Protein AF-A0A9P1DSH6-F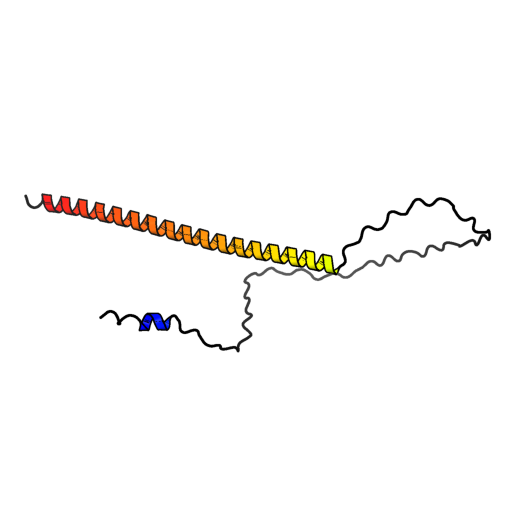1 (afdb_monomer_lite)

Structure (mmCIF, N/CA/C/O backbone):
data_AF-A0A9P1DSH6-F1
#
_entry.id   AF-A0A9P1DSH6-F1
#
loop_
_atom_site.group_PDB
_atom_site.id
_atom_site.type_symbol
_atom_site.label_atom_id
_atom_site.label_alt_id
_atom_site.label_comp_id
_atom_site.label_asym_id
_atom_site.label_entity_id
_atom_site.label_seq_id
_atom_site.pdbx_PDB_ins_code
_atom_site.Cartn_x
_atom_site.Cartn_y
_atom_site.Cartn_z
_atom_site.occupancy
_atom_site.B_iso_or_equiv
_atom_site.auth_seq_id
_atom_site.auth_comp_id
_atom_site.auth_asym_id
_atom_site.auth_atom_id
_atom_site.pdbx_PDB_model_num
ATOM 1 N N . MET A 1 1 ? -19.670 -39.077 15.045 1.00 51.50 1 MET A N 1
ATOM 2 C CA . MET A 1 1 ? -19.903 -38.990 13.584 1.00 51.50 1 MET A CA 1
ATOM 3 C C . MET A 1 1 ? -19.613 -37.562 13.112 1.00 51.50 1 MET A C 1
ATOM 5 O O . MET A 1 1 ? -20.453 -36.696 13.316 1.00 51.50 1 MET A O 1
ATOM 9 N N . TYR A 1 2 ? -18.437 -37.289 12.533 1.00 62.72 2 TYR A N 1
ATOM 10 C CA . TYR A 1 2 ? -17.994 -35.933 12.137 1.00 62.72 2 TYR A CA 1
ATOM 11 C C . TYR A 1 2 ? -18.025 -35.683 10.617 1.00 62.72 2 TYR A C 1
ATOM 13 O O . TYR A 1 2 ? -17.237 -34.903 10.107 1.00 62.72 2 TYR A O 1
ATOM 21 N N . PHE A 1 3 ? -18.939 -36.311 9.874 1.00 56.94 3 PHE A N 1
ATOM 22 C CA . PHE A 1 3 ? -18.923 -36.270 8.403 1.00 56.94 3 PHE A CA 1
ATOM 23 C C . PHE A 1 3 ? -19.961 -35.344 7.746 1.00 56.94 3 PHE A C 1
ATOM 25 O O . PHE A 1 3 ? -20.227 -35.477 6.562 1.00 56.94 3 PHE A O 1
ATOM 32 N N . LYS A 1 4 ? -20.548 -34.377 8.464 1.00 65.50 4 LYS A N 1
ATOM 33 C CA . LYS A 1 4 ? -21.618 -33.523 7.895 1.00 65.50 4 LYS A CA 1
ATOM 34 C C . LYS A 1 4 ? -21.151 -32.236 7.192 1.00 65.50 4 LYS A C 1
ATOM 36 O O . LYS A 1 4 ? -21.986 -31.522 6.661 1.00 65.50 4 LYS A O 1
ATOM 41 N N . ASN A 1 5 ? -19.850 -31.929 7.172 1.00 63.94 5 ASN A N 1
ATOM 42 C CA . ASN A 1 5 ? -19.336 -30.655 6.633 1.00 63.94 5 ASN A CA 1
ATOM 43 C C . ASN A 1 5 ? -18.340 -30.791 5.465 1.00 63.94 5 ASN A C 1
ATOM 45 O O . ASN A 1 5 ? -17.807 -29.777 5.016 1.00 63.94 5 ASN A O 1
ATOM 49 N N . TYR A 1 6 ? -18.081 -32.002 4.964 1.00 68.31 6 TYR A N 1
ATOM 50 C CA . TYR A 1 6 ? -17.084 -32.204 3.904 1.00 68.31 6 TYR A CA 1
ATOM 51 C C . TYR A 1 6 ? -17.585 -31.804 2.509 1.00 68.31 6 TYR A C 1
ATOM 53 O O . TYR A 1 6 ? -16.802 -31.269 1.731 1.00 68.31 6 TYR A O 1
ATOM 61 N N . GLU A 1 7 ? -18.884 -31.931 2.215 1.00 65.56 7 GLU A N 1
ATOM 62 C CA . GLU A 1 7 ? -19.457 -31.511 0.920 1.00 65.56 7 GLU A CA 1
ATOM 63 C C . GLU A 1 7 ? -19.278 -30.009 0.660 1.00 65.56 7 GLU A C 1
ATOM 65 O O . GLU A 1 7 ? -18.885 -29.591 -0.427 1.00 65.56 7 GLU A O 1
ATOM 70 N N . LYS A 1 8 ? -19.457 -29.175 1.692 1.00 67.38 8 LYS A N 1
ATOM 71 C CA . LYS A 1 8 ? -19.253 -27.722 1.581 1.00 67.38 8 LYS A CA 1
ATOM 72 C C . LYS A 1 8 ? -17.777 -27.332 1.429 1.00 67.38 8 LYS A C 1
ATOM 74 O O . LYS A 1 8 ? -17.483 -26.224 0.984 1.00 67.38 8 LYS A O 1
ATOM 79 N N . LEU A 1 9 ? -16.855 -28.211 1.829 1.00 64.81 9 LEU A N 1
ATOM 80 C CA . LEU A 1 9 ? -15.420 -28.012 1.634 1.00 64.81 9 LEU A CA 1
ATOM 81 C C . LEU A 1 9 ? -15.003 -28.403 0.209 1.00 64.81 9 LEU A C 1
ATOM 83 O O . LEU A 1 9 ? -14.195 -27.701 -0.390 1.00 64.81 9 LEU A O 1
ATOM 87 N N . LEU A 1 10 ? -15.598 -29.465 -0.342 1.00 66.38 10 LEU A N 1
ATOM 88 C CA . LEU A 1 10 ? -15.333 -29.949 -1.700 1.00 66.38 10 LEU A CA 1
ATOM 89 C C . LEU A 1 10 ? -15.819 -28.970 -2.781 1.00 66.38 10 LEU A C 1
ATOM 91 O O . LEU A 1 10 ? -15.101 -28.754 -3.751 1.00 66.38 10 LEU A O 1
ATOM 95 N N . LEU A 1 11 ? -16.942 -28.268 -2.567 1.00 62.00 11 LEU A N 1
ATOM 96 C CA . LEU A 1 11 ? -17.432 -27.242 -3.508 1.00 62.00 11 LEU A CA 1
ATOM 97 C C . LEU A 1 11 ? -16.488 -26.035 -3.694 1.00 62.00 11 LEU A C 1
ATOM 99 O O . LEU A 1 11 ? -16.638 -25.292 -4.655 1.00 62.00 11 LEU A O 1
ATOM 103 N N . LYS A 1 12 ? -15.523 -25.802 -2.792 1.00 65.12 12 LYS A N 1
ATOM 104 C CA . LYS A 1 12 ? -14.544 -24.703 -2.934 1.00 65.12 12 LYS A CA 1
ATOM 105 C C . LYS A 1 12 ? -13.334 -25.056 -3.795 1.00 65.12 12 LYS A C 1
ATOM 107 O O . LYS A 1 12 ? -12.592 -24.151 -4.158 1.00 65.12 12 LYS A O 1
ATOM 112 N N . PHE A 1 13 ? -13.123 -26.340 -4.074 1.00 60.75 13 PHE A N 1
ATOM 113 C CA . PHE A 1 13 ? -12.011 -26.833 -4.889 1.00 60.75 13 PHE A CA 1
ATOM 114 C C . PHE A 1 13 ? -12.460 -27.283 -6.279 1.00 60.75 13 PHE A C 1
ATOM 116 O O . PHE A 1 13 ? -11.671 -27.872 -7.011 1.00 60.75 13 PHE A O 1
ATOM 123 N N . GLN A 1 14 ? -13.708 -26.989 -6.656 1.00 57.00 14 GLN A N 1
ATOM 124 C CA . GLN A 1 14 ? -14.153 -27.133 -8.031 1.00 57.00 14 GLN A CA 1
ATOM 125 C C . GLN A 1 14 ? -13.518 -25.998 -8.840 1.00 57.00 14 GLN A C 1
ATOM 127 O O . GLN A 1 14 ? -14.002 -24.869 -8.875 1.00 57.00 14 GLN A O 1
ATOM 132 N N . VAL A 1 15 ? -12.338 -26.307 -9.374 1.00 59.06 15 VAL A N 1
ATOM 133 C CA . VAL A 1 15 ? -11.669 -25.556 -10.432 1.00 59.06 15 VAL A CA 1
ATOM 134 C C . VAL A 1 15 ? -12.684 -25.412 -11.568 1.00 59.06 15 VAL A C 1
ATOM 136 O O . VAL A 1 15 ? -13.189 -26.442 -12.017 1.00 59.06 15 VAL A O 1
ATOM 139 N N . PRO A 1 16 ? -13.044 -24.196 -12.009 1.00 54.41 16 PRO A N 1
ATOM 140 C CA . PRO A 1 16 ? -13.727 -24.062 -13.282 1.00 54.41 16 PRO A CA 1
ATOM 141 C C . PRO A 1 16 ? -12.743 -24.529 -14.358 1.00 54.41 16 PRO A C 1
ATOM 143 O O . PRO A 1 16 ? -11.699 -23.909 -14.567 1.00 54.41 16 PRO A O 1
ATOM 146 N N . GLU A 1 17 ? -13.039 -25.684 -14.952 1.00 49.12 17 GLU A N 1
ATOM 147 C CA . GLU A 1 17 ? -12.498 -26.054 -16.253 1.00 49.12 17 GLU A CA 1
ATOM 148 C C . GLU A 1 17 ? -12.796 -24.904 -17.223 1.00 49.12 17 GLU A C 1
ATOM 150 O O . GLU A 1 17 ? -13.901 -24.369 -17.250 1.00 49.12 17 GLU A O 1
ATOM 155 N N . SER A 1 18 ? -11.737 -24.497 -17.915 1.00 49.97 18 SER A N 1
ATOM 156 C CA . SER A 1 18 ? -11.677 -23.667 -19.117 1.00 49.97 18 SER A CA 1
ATOM 157 C C . SER A 1 18 ? -12.995 -23.464 -19.874 1.00 49.97 18 SER A C 1
ATOM 159 O O . SER A 1 18 ? -13.511 -24.419 -20.447 1.00 49.97 18 SER A O 1
ATOM 161 N N . ASP A 1 19 ? -13.403 -22.201 -19.997 1.00 46.84 19 ASP A N 1
ATOM 162 C CA . ASP A 1 19 ? -13.858 -21.650 -21.277 1.00 46.84 19 ASP A CA 1
ATOM 163 C C . ASP A 1 19 ? -12.820 -20.591 -21.688 1.00 46.84 19 ASP A C 1
ATOM 165 O O . ASP A 1 19 ? -12.787 -19.468 -21.177 1.00 46.84 19 ASP A O 1
ATOM 169 N N . ASP A 1 20 ? -11.887 -21.019 -22.542 1.00 52.97 20 ASP A N 1
ATOM 170 C CA . ASP A 1 20 ? -11.399 -20.182 -23.637 1.00 52.97 20 ASP A CA 1
ATOM 171 C C . ASP A 1 20 ? -12.621 -19.769 -24.487 1.00 52.97 20 ASP A C 1
ATOM 173 O O . ASP A 1 20 ? -13.576 -20.535 -24.560 1.00 52.97 20 ASP A O 1
ATOM 177 N N . GLU A 1 21 ? -12.565 -18.604 -25.144 1.00 58.34 21 GLU A N 1
ATOM 178 C CA . GLU A 1 21 ? -13.664 -17.882 -25.833 1.00 58.34 21 GLU A CA 1
ATOM 179 C C . GLU A 1 21 ? -14.382 -16.835 -24.947 1.00 58.34 21 GLU A C 1
ATOM 181 O O . GLU A 1 21 ? -15.461 -17.048 -24.410 1.00 58.34 21 GLU A O 1
ATOM 186 N N . ASP A 1 22 ? -13.753 -15.669 -24.761 1.00 50.94 22 ASP A N 1
ATOM 187 C CA . ASP A 1 22 ? -14.290 -14.428 -25.347 1.00 50.94 22 ASP A CA 1
ATOM 188 C C . ASP A 1 22 ? -13.348 -13.243 -25.072 1.00 50.94 22 ASP A C 1
ATOM 190 O O . ASP A 1 22 ? -13.245 -12.666 -23.985 1.00 50.94 22 ASP A O 1
ATOM 194 N N . LEU A 1 23 ? -12.615 -12.913 -26.133 1.00 49.72 23 LEU A N 1
ATOM 195 C CA . LEU A 1 23 ? -12.068 -11.593 -26.406 1.00 49.72 23 LEU A CA 1
ATOM 196 C C . LEU A 1 23 ? -13.214 -10.575 -26.555 1.00 49.72 23 LEU A C 1
ATOM 198 O O . LEU A 1 23 ? -14.308 -10.917 -26.972 1.00 49.72 23 LEU A O 1
ATOM 202 N N . GLU A 1 24 ? -12.877 -9.306 -26.326 1.00 50.56 24 GLU A N 1
ATOM 203 C CA . GLU A 1 24 ? -13.691 -8.100 -26.558 1.00 50.56 24 GLU A CA 1
ATOM 204 C C . GLU A 1 24 ? -14.631 -7.658 -25.428 1.00 50.56 24 GLU A C 1
ATOM 206 O O . GLU A 1 24 ? -15.818 -7.944 -25.363 1.00 50.56 24 GLU A O 1
ATOM 211 N N . GLY A 1 25 ? -14.073 -6.800 -24.575 1.00 43.97 25 GLY A N 1
ATOM 212 C CA . GLY A 1 25 ? -14.821 -5.926 -23.678 1.00 43.97 25 GLY A CA 1
ATOM 213 C C . GLY A 1 25 ? -14.030 -4.655 -23.387 1.00 43.97 25 GLY A C 1
ATOM 214 O O . GLY A 1 25 ? -13.797 -4.312 -22.231 1.00 43.97 25 GLY A O 1
ATOM 215 N N . SER A 1 26 ? -13.527 -4.001 -24.438 1.00 52.22 26 SER A N 1
ATOM 216 C CA . SER A 1 26 ? -12.947 -2.660 -24.340 1.00 52.22 26 SER A CA 1
ATOM 217 C C . SER A 1 26 ? -14.064 -1.628 -24.254 1.00 52.22 26 SER A C 1
ATOM 219 O O . SER A 1 26 ? -14.495 -1.134 -25.286 1.00 52.22 26 SER A O 1
ATOM 221 N N . GLU A 1 27 ? -14.480 -1.238 -23.049 1.00 42.12 27 GLU A N 1
ATOM 222 C CA . GLU A 1 27 ? -15.247 -0.000 -22.854 1.00 42.12 27 GLU A CA 1
ATOM 223 C C . GLU A 1 27 ? -14.646 0.807 -21.703 1.00 42.12 27 GLU A C 1
ATOM 225 O O . GLU A 1 27 ? -14.928 0.643 -20.517 1.00 42.12 27 GLU A O 1
ATOM 230 N N . SER A 1 28 ? -13.724 1.676 -22.106 1.00 50.47 28 SER A N 1
ATOM 231 C CA . SER A 1 28 ? -13.149 2.741 -21.304 1.00 50.47 28 SER A CA 1
ATOM 232 C C . SER A 1 28 ? -14.034 3.978 -21.442 1.00 50.47 28 SER A C 1
ATOM 234 O O . SER A 1 28 ? -13.746 4.850 -22.259 1.00 50.47 28 SER A O 1
ATOM 236 N N . GLU A 1 29 ? -15.081 4.101 -20.627 1.00 44.72 29 GLU A N 1
ATOM 237 C CA . GLU A 1 29 ? -15.797 5.374 -20.483 1.00 44.72 29 GLU A CA 1
ATOM 238 C C . GLU A 1 29 ? -15.092 6.255 -19.444 1.00 44.72 29 GLU A C 1
ATOM 240 O O . GLU A 1 29 ? -15.384 6.273 -18.247 1.00 44.72 29 GLU A O 1
ATOM 245 N N . SER A 1 30 ? -14.087 6.981 -19.935 1.00 41.66 30 SER A N 1
ATOM 246 C CA . SER A 1 30 ? -13.478 8.104 -19.237 1.00 41.66 30 SER A CA 1
ATOM 247 C C . SER A 1 30 ? -14.402 9.316 -19.346 1.00 41.66 30 SER A C 1
ATOM 249 O O . SER A 1 30 ? -14.549 9.926 -20.402 1.00 41.66 30 SER A O 1
ATOM 251 N N . SER A 1 31 ? -15.008 9.685 -18.220 1.00 57.75 31 SER A N 1
ATOM 252 C CA . SER A 1 31 ? -15.579 11.010 -18.002 1.00 57.75 31 SER A CA 1
ATOM 253 C C . SER A 1 31 ? -14.451 12.048 -17.952 1.00 57.75 31 SER A C 1
ATOM 255 O O . SER A 1 31 ? -13.618 11.997 -17.043 1.00 57.75 31 SER A O 1
ATOM 257 N N . GLY A 1 32 ? -14.427 13.011 -18.875 1.00 45.09 32 GLY A N 1
ATOM 258 C CA . GLY A 1 32 ? -13.427 14.079 -18.805 1.00 45.09 32 GLY A CA 1
ATOM 259 C C . GLY A 1 32 ? -13.331 14.968 -20.033 1.00 45.09 32 GLY A C 1
ATOM 260 O O . GLY A 1 32 ? -12.289 15.021 -20.668 1.00 45.09 32 GLY A O 1
ATOM 261 N N . SER A 1 33 ? -14.415 15.681 -20.331 1.00 54.97 33 SER A N 1
ATOM 262 C CA . SER A 1 33 ? -14.448 16.877 -21.178 1.00 54.97 33 SER A CA 1
ATOM 263 C C . SER A 1 33 ? -13.226 17.785 -20.967 1.00 54.97 33 SER A C 1
ATOM 265 O O . SER A 1 33 ? -13.122 18.448 -19.934 1.00 54.97 33 SER A O 1
ATOM 267 N N . VAL A 1 34 ? -12.352 17.878 -21.971 1.00 45.25 34 VAL A N 1
ATOM 268 C CA . VAL A 1 34 ? -11.438 19.011 -22.157 1.00 45.25 34 VAL A CA 1
ATOM 269 C C . VAL A 1 34 ? -11.519 19.412 -23.622 1.00 45.25 34 VAL A C 1
ATOM 271 O O . VAL A 1 34 ? -11.188 18.640 -24.517 1.00 45.25 34 VAL A O 1
ATOM 274 N N . SER A 1 35 ? -12.046 20.608 -23.831 1.00 53.22 35 SER A N 1
ATOM 275 C CA . SER A 1 35 ? -12.259 21.251 -25.116 1.00 53.22 35 SER A CA 1
ATOM 276 C C . SER A 1 35 ? -10.953 21.440 -25.902 1.00 53.22 35 SER A C 1
ATOM 278 O O . SER A 1 35 ? -9.948 21.849 -25.326 1.00 53.22 35 SER A O 1
ATOM 280 N N . ASP A 1 36 ? -11.029 21.151 -27.204 1.00 57.88 36 ASP A N 1
ATOM 281 C CA . ASP A 1 36 ? -10.228 21.636 -28.342 1.00 57.88 36 ASP A CA 1
ATOM 282 C C . ASP A 1 36 ? -8.770 22.085 -28.117 1.00 57.88 36 ASP A C 1
ATOM 284 O O . ASP A 1 36 ? -8.520 23.185 -27.616 1.00 57.88 36 ASP A O 1
ATOM 288 N N . PRO A 1 37 ? -7.782 21.359 -28.670 1.00 60.25 37 PRO A N 1
ATOM 289 C CA . PRO A 1 37 ? -6.577 21.987 -29.188 1.00 60.25 37 PRO A CA 1
ATOM 290 C C . PRO A 1 37 ? -6.820 22.497 -30.628 1.00 60.25 37 PRO A C 1
ATOM 292 O O . PRO A 1 37 ? -7.254 21.718 -31.480 1.00 60.25 37 PRO A O 1
ATOM 295 N N . PRO A 1 38 ? -6.522 23.770 -30.954 1.00 65.62 38 PRO A N 1
ATOM 296 C CA . PRO A 1 38 ? -6.544 24.229 -32.339 1.00 65.62 38 PRO A CA 1
ATOM 297 C C . PRO A 1 38 ? -5.485 23.504 -33.189 1.00 65.62 38 PRO A C 1
ATOM 299 O O . PRO A 1 38 ? -4.418 23.117 -32.711 1.00 65.62 38 PRO A O 1
ATOM 302 N N . ALA A 1 39 ? -5.840 23.315 -34.461 1.00 66.56 39 ALA A N 1
ATOM 303 C CA . ALA A 1 39 ? -5.117 22.585 -35.497 1.00 66.56 39 ALA A CA 1
ATOM 304 C C . ALA A 1 39 ? -3.669 23.076 -35.742 1.00 66.56 39 ALA A C 1
ATOM 306 O O . ALA A 1 39 ? -3.352 24.235 -35.472 1.00 66.56 39 ALA A O 1
ATOM 307 N N . PRO A 1 40 ? -2.791 22.215 -36.297 1.00 61.28 40 PRO A N 1
ATOM 308 C CA . PRO A 1 40 ? -1.408 22.566 -36.599 1.00 61.28 40 PRO A CA 1
ATOM 309 C C . PRO A 1 40 ? -1.324 23.472 -37.835 1.00 61.28 40 PRO A C 1
ATOM 311 O O . PRO A 1 40 ? -1.714 23.073 -38.932 1.00 61.28 40 PRO A O 1
ATOM 314 N N . GLU A 1 41 ? -0.762 24.669 -37.678 1.00 64.31 41 GLU A N 1
ATOM 315 C CA . GLU A 1 41 ? -0.315 25.480 -38.814 1.00 64.31 41 GLU A CA 1
ATOM 316 C C . GLU A 1 41 ? 0.956 24.865 -39.435 1.00 64.31 41 GLU A C 1
ATOM 318 O O . GLU A 1 41 ? 1.917 24.581 -38.710 1.00 64.31 41 GLU A O 1
ATOM 323 N N . PRO A 1 42 ? 1.002 24.641 -40.762 1.00 61.59 42 PRO A N 1
ATOM 324 C CA . PRO A 1 42 ? 2.190 24.141 -41.432 1.00 61.59 42 PRO A CA 1
ATOM 325 C C . PRO A 1 42 ? 2.952 25.274 -42.126 1.00 61.59 42 PRO A C 1
ATOM 327 O O . PRO A 1 42 ? 2.594 25.634 -43.238 1.00 61.59 42 PRO A O 1
ATOM 330 N N . GLU A 1 43 ? 4.068 25.744 -41.564 1.00 58.53 43 GLU A N 1
ATOM 331 C CA . GLU A 1 43 ? 5.119 26.395 -42.366 1.00 58.53 43 GLU A CA 1
ATOM 332 C C . GLU A 1 43 ? 6.528 26.069 -41.840 1.00 58.53 43 GLU A C 1
ATOM 334 O O . GLU A 1 43 ? 7.022 26.696 -40.901 1.00 58.53 43 GLU A O 1
ATOM 339 N N . PRO A 1 44 ? 7.247 25.109 -42.453 1.00 59.72 44 PRO A N 1
ATOM 340 C CA . PRO A 1 44 ? 8.694 25.085 -42.362 1.00 59.72 44 PRO A CA 1
ATOM 341 C C . PRO A 1 44 ? 9.249 26.159 -43.305 1.00 59.72 44 PRO A C 1
ATOM 343 O O . PRO A 1 44 ? 9.298 25.966 -44.523 1.00 59.72 44 PRO A O 1
ATOM 346 N N . PHE A 1 45 ? 9.718 27.276 -42.745 1.00 60.84 45 PHE A N 1
ATOM 347 C CA . PHE A 1 45 ? 10.628 28.169 -43.458 1.00 60.84 45 PHE A CA 1
ATOM 348 C C . PHE A 1 45 ? 11.829 27.351 -43.944 1.00 60.84 45 PHE A C 1
ATOM 350 O O . PHE A 1 45 ? 12.684 26.915 -43.170 1.00 60.84 45 PHE A O 1
ATOM 357 N N . ARG A 1 46 ? 11.874 27.125 -45.257 1.00 60.16 46 ARG A N 1
ATOM 358 C CA . ARG A 1 46 ? 13.040 26.612 -45.968 1.00 60.16 46 ARG A CA 1
ATOM 359 C C . ARG A 1 46 ? 14.086 27.718 -45.991 1.00 60.16 46 ARG A C 1
ATOM 361 O O . ARG A 1 46 ? 14.016 28.617 -46.822 1.00 60.16 46 ARG A O 1
ATOM 368 N N . THR A 1 47 ? 15.068 27.660 -45.107 1.00 59.28 47 THR A N 1
ATOM 369 C CA . THR A 1 47 ? 16.320 28.381 -45.330 1.00 59.28 47 THR A CA 1
ATOM 370 C C . THR A 1 47 ? 17.205 27.506 -46.208 1.00 59.28 47 THR A C 1
ATOM 372 O O . THR A 1 47 ? 17.855 26.568 -45.753 1.00 59.28 47 THR A O 1
ATOM 375 N N . GLU A 1 48 ? 17.184 27.777 -47.513 1.00 66.69 48 GLU A N 1
ATOM 376 C CA . GLU A 1 48 ? 18.188 27.250 -48.434 1.00 66.69 48 GLU A CA 1
ATOM 377 C C . GLU A 1 48 ? 19.577 27.717 -47.965 1.00 66.69 48 GLU A C 1
ATOM 379 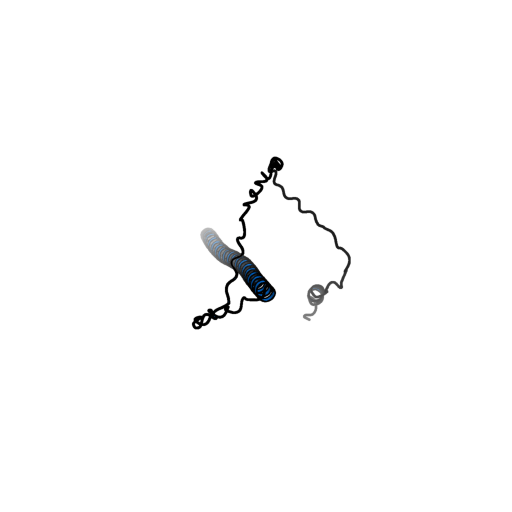O O . GLU A 1 48 ? 19.802 28.926 -47.849 1.00 66.69 48 GLU A O 1
ATOM 384 N N . PRO A 1 49 ? 20.544 26.822 -47.693 1.00 58.41 49 PRO A N 1
ATOM 385 C CA . PRO A 1 49 ? 21.911 27.266 -47.497 1.00 58.41 49 PRO A CA 1
ATOM 386 C C . PRO A 1 49 ? 22.452 27.733 -48.851 1.00 58.41 49 PRO A C 1
ATOM 388 O O . PRO A 1 49 ? 22.631 26.942 -49.781 1.00 58.41 49 PRO A O 1
ATOM 391 N N . ALA A 1 50 ? 22.703 29.039 -48.956 1.00 67.81 50 ALA A N 1
ATOM 392 C CA . ALA A 1 50 ? 23.366 29.657 -50.092 1.00 67.81 50 ALA A CA 1
ATOM 393 C C . ALA A 1 50 ? 24.621 28.851 -50.471 1.00 67.81 50 ALA A C 1
ATOM 395 O O . ALA A 1 50 ? 25.516 28.633 -49.652 1.00 67.81 5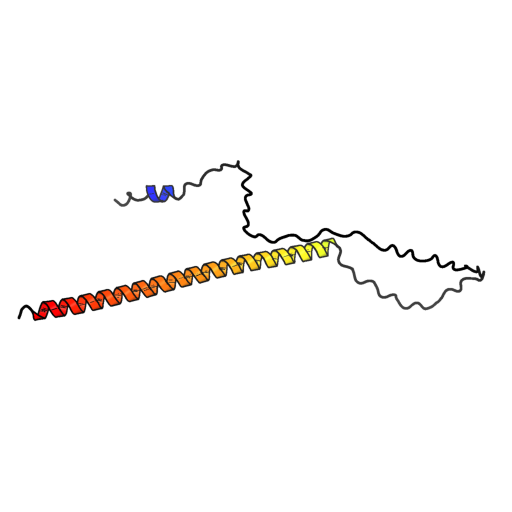0 ALA A O 1
ATOM 396 N N . ARG A 1 51 ? 24.681 28.394 -51.728 1.00 56.00 51 ARG A N 1
ATOM 397 C CA . ARG A 1 51 ? 25.845 27.711 -52.309 1.00 56.00 51 ARG A CA 1
ATOM 398 C C . ARG A 1 51 ? 27.067 28.630 -52.238 1.00 56.00 51 ARG A C 1
ATOM 400 O O . ARG A 1 51 ? 27.274 29.467 -53.115 1.00 56.00 51 ARG A O 1
ATOM 407 N N . ALA A 1 52 ? 27.910 28.430 -51.231 1.00 65.75 52 ALA A N 1
ATOM 408 C CA . ALA A 1 52 ? 29.253 28.983 -51.208 1.00 65.75 52 ALA A CA 1
ATOM 409 C C . ALA A 1 52 ? 30.069 28.329 -52.337 1.00 65.75 52 ALA A C 1
ATOM 411 O O . ALA A 1 52 ? 30.460 27.164 -52.253 1.00 65.75 52 ALA A O 1
ATOM 412 N N . LYS A 1 53 ? 30.302 29.062 -53.429 1.00 63.91 53 LYS A N 1
ATOM 413 C CA . LYS A 1 53 ? 31.271 28.669 -54.458 1.00 63.91 53 LYS A CA 1
ATOM 414 C C . LYS A 1 53 ? 32.675 28.884 -53.891 1.00 63.91 53 LYS A C 1
ATOM 416 O O . LYS A 1 53 ? 33.178 30.001 -53.906 1.00 63.91 53 LYS A O 1
ATOM 421 N N . ALA A 1 54 ? 33.294 27.824 -53.380 1.00 67.19 54 ALA A N 1
ATOM 422 C CA . ALA A 1 54 ? 34.720 27.813 -53.077 1.00 67.19 54 ALA A CA 1
ATOM 423 C C . ALA A 1 54 ? 35.496 27.388 -54.333 1.00 67.19 54 ALA A C 1
ATOM 425 O O . ALA A 1 54 ? 35.347 26.271 -54.828 1.00 67.19 54 ALA A O 1
ATOM 426 N N . THR A 1 55 ? 36.303 28.300 -54.866 1.00 63.06 55 THR A N 1
ATOM 427 C CA . THR A 1 55 ? 37.195 28.068 -56.005 1.00 63.06 55 THR A CA 1
ATOM 428 C C . THR A 1 55 ? 38.380 27.213 -55.546 1.00 63.06 55 THR A C 1
ATOM 430 O O . THR A 1 55 ? 39.250 27.690 -54.820 1.00 63.06 55 THR A O 1
ATOM 433 N N . LEU A 1 56 ? 38.419 25.939 -55.944 1.00 59.75 56 LEU A N 1
ATOM 434 C CA . LEU A 1 56 ? 39.562 25.050 -55.714 1.00 59.75 56 LEU A CA 1
ATOM 435 C C . LEU A 1 56 ? 40.700 25.428 -56.672 1.00 59.75 56 LEU A C 1
ATOM 437 O O . LEU A 1 56 ? 40.668 25.099 -57.856 1.00 59.75 56 LEU A O 1
ATOM 441 N N . VAL A 1 57 ? 41.712 26.124 -56.156 1.00 64.44 57 VAL A N 1
ATOM 442 C CA . VAL A 1 57 ? 42.997 26.287 -56.844 1.00 64.44 57 VAL A CA 1
ATOM 443 C C . VAL A 1 57 ? 43.797 25.001 -56.647 1.00 64.44 57 VAL A C 1
ATOM 445 O O . VAL A 1 57 ? 44.191 24.673 -55.530 1.00 64.44 57 VAL A O 1
ATOM 448 N N . ALA A 1 58 ? 44.048 24.271 -57.732 1.00 61.91 58 ALA A N 1
ATOM 449 C CA . ALA A 1 58 ? 44.953 23.129 -57.731 1.00 61.91 58 ALA A CA 1
ATOM 450 C C . ALA A 1 58 ? 46.409 23.624 -57.677 1.00 61.91 58 ALA A C 1
ATOM 452 O O . ALA A 1 58 ? 46.931 24.133 -58.668 1.00 61.91 58 ALA A O 1
ATOM 453 N N . ARG A 1 59 ? 47.078 23.470 -56.529 1.00 60.91 59 ARG A N 1
ATOM 454 C CA . ARG A 1 59 ? 48.546 23.510 -56.459 1.00 60.91 59 ARG A CA 1
ATOM 455 C C . ARG A 1 59 ? 49.069 22.078 -56.537 1.00 60.91 59 ARG A C 1
ATOM 457 O O . ARG A 1 59 ? 48.715 21.246 -55.708 1.00 60.91 59 ARG A O 1
ATOM 464 N N . LYS A 1 60 ? 49.875 21.802 -57.563 1.00 64.94 60 LYS A N 1
ATOM 465 C CA . LYS A 1 60 ? 50.732 20.618 -57.644 1.00 64.94 60 LYS A CA 1
ATOM 466 C C . LYS A 1 60 ? 51.923 20.860 -56.721 1.00 64.94 60 LYS A C 1
ATOM 468 O O . LYS A 1 60 ? 52.645 21.809 -56.985 1.00 64.94 60 LYS A O 1
ATOM 473 N N . GLU A 1 61 ? 52.103 20.047 -55.686 1.00 56.06 61 GLU A N 1
ATOM 474 C CA . GLU A 1 61 ? 53.414 19.712 -55.108 1.00 56.06 61 GLU A CA 1
ATOM 475 C C . GLU A 1 61 ? 53.260 18.563 -54.089 1.00 56.06 61 GLU A C 1
ATOM 477 O O . GLU A 1 61 ? 52.193 18.353 -53.518 1.00 56.06 61 GLU A O 1
ATOM 482 N N . GLU A 1 62 ? 54.311 17.760 -53.984 1.00 57.75 62 GLU A N 1
ATOM 483 C CA . GLU A 1 62 ? 54.410 16.352 -53.568 1.00 57.75 62 GLU A CA 1
ATOM 484 C C . GLU A 1 62 ? 54.067 16.047 -52.090 1.00 57.75 62 GLU A C 1
ATOM 486 O O . GLU A 1 62 ? 54.211 16.920 -51.229 1.00 57.75 62 GLU A O 1
ATOM 491 N N . PRO A 1 63 ? 53.669 14.805 -51.729 1.00 57.62 63 PRO A N 1
ATOM 492 C CA . PRO A 1 63 ? 53.418 14.466 -50.335 1.00 57.62 63 PRO A CA 1
ATOM 493 C C . PRO A 1 63 ? 54.738 14.198 -49.596 1.00 57.62 63 PRO A C 1
ATOM 495 O O . PRO A 1 63 ? 55.340 13.136 -49.731 1.00 57.62 63 PRO A O 1
ATOM 498 N N . LYS A 1 64 ? 55.158 15.141 -48.745 1.00 60.00 64 LYS A N 1
ATOM 499 C CA . LYS A 1 64 ? 55.995 14.822 -47.579 1.00 60.00 64 LYS A CA 1
ATOM 500 C C . LYS A 1 64 ? 55.115 14.160 -46.520 1.00 60.00 64 LYS A C 1
ATOM 502 O O . LYS A 1 64 ? 54.153 14.765 -46.047 1.00 60.00 64 LYS A O 1
ATOM 507 N N . GLU A 1 65 ? 55.449 12.927 -46.156 1.00 60.94 65 GLU A N 1
ATOM 508 C CA . GLU A 1 65 ? 54.836 12.212 -45.037 1.00 60.94 65 GLU A CA 1
ATOM 509 C C . GLU A 1 65 ? 55.069 12.978 -43.720 1.00 60.94 65 GLU A C 1
ATOM 511 O O . GLU A 1 65 ? 56.212 13.326 -43.413 1.00 60.94 65 GLU A O 1
ATOM 516 N N . PRO A 1 66 ? 54.028 13.260 -42.917 1.00 54.91 66 PRO A N 1
ATOM 517 C CA . PRO A 1 66 ? 54.227 13.776 -41.574 1.00 54.91 66 PRO A CA 1
ATOM 518 C C . PRO A 1 66 ? 54.547 12.618 -40.621 1.00 54.91 66 PRO A C 1
ATOM 520 O O . PRO A 1 66 ? 53.662 11.922 -40.120 1.00 54.91 66 PRO A O 1
ATOM 523 N N . GLU A 1 67 ? 55.835 12.443 -40.346 1.00 62.00 67 GLU A N 1
ATOM 524 C CA . GLU A 1 67 ? 56.327 11.749 -39.160 1.00 62.00 67 GLU A CA 1
ATOM 525 C C . GLU A 1 67 ? 55.800 12.488 -37.907 1.00 62.00 67 GLU A C 1
ATOM 527 O O . GLU A 1 67 ? 56.030 13.686 -37.740 1.00 62.00 67 GLU A O 1
ATOM 532 N N . GLY A 1 68 ? 55.043 11.801 -37.037 1.00 56.44 68 GLY A N 1
ATOM 533 C CA . GLY A 1 68 ? 54.702 12.321 -35.699 1.00 56.44 68 GLY A CA 1
ATOM 534 C C . GLY A 1 68 ? 53.219 12.489 -35.332 1.00 56.44 68 GLY A C 1
ATOM 535 O O . GLY A 1 68 ? 52.867 13.441 -34.633 1.00 56.44 68 GLY A O 1
ATOM 536 N N . ALA A 1 69 ? 52.328 11.569 -35.713 1.00 62.47 69 ALA A N 1
ATOM 537 C CA . ALA A 1 69 ? 50.979 11.524 -35.139 1.00 62.47 69 ALA A CA 1
ATOM 538 C C . ALA A 1 69 ? 50.978 10.786 -33.782 1.00 62.47 69 ALA A C 1
ATOM 540 O O . ALA A 1 69 ? 51.209 9.580 -33.715 1.00 62.47 69 ALA A O 1
ATOM 541 N N . LYS A 1 70 ? 50.675 11.503 -32.689 1.00 67.38 70 LYS A N 1
ATOM 542 C CA . LYS A 1 70 ? 50.331 10.905 -31.381 1.00 67.38 70 LYS A CA 1
ATOM 543 C C . LYS A 1 70 ? 49.244 9.833 -31.581 1.00 67.38 70 LYS A C 1
ATOM 545 O O . LYS A 1 70 ? 48.338 10.076 -32.385 1.00 67.38 70 LYS A O 1
ATOM 550 N N . PRO A 1 71 ? 49.270 8.690 -30.863 1.00 65.62 71 PRO A N 1
ATOM 551 C CA . PRO A 1 71 ? 48.246 7.667 -31.018 1.00 65.62 71 PRO A CA 1
ATOM 552 C C . PRO A 1 71 ? 46.877 8.293 -30.758 1.00 65.62 71 PRO A C 1
ATOM 554 O O . PRO A 1 71 ? 46.589 8.808 -29.676 1.00 65.62 71 PRO A O 1
ATOM 557 N N . ARG A 1 72 ? 46.050 8.293 -31.804 1.00 67.25 72 ARG A N 1
ATOM 558 C CA . ARG A 1 72 ? 44.657 8.726 -31.769 1.00 67.25 72 ARG A CA 1
ATOM 559 C C . ARG A 1 72 ? 43.983 7.966 -30.630 1.00 67.25 72 ARG A C 1
ATOM 561 O O . ARG A 1 72 ? 44.049 6.739 -30.610 1.00 67.25 72 ARG A O 1
ATOM 568 N N . ALA A 1 73 ? 43.385 8.686 -29.679 1.00 65.44 73 ALA A N 1
ATOM 569 C CA . ALA A 1 73 ? 42.654 8.079 -28.572 1.00 65.44 73 ALA A CA 1
ATOM 570 C C . ALA A 1 73 ? 41.725 6.992 -29.130 1.00 65.44 73 ALA A C 1
ATOM 572 O O . ALA A 1 73 ? 40.870 7.274 -29.975 1.00 65.44 73 ALA A O 1
ATOM 573 N N . GLN A 1 74 ? 41.966 5.741 -28.730 1.00 65.56 74 GLN A N 1
ATOM 574 C CA . GLN A 1 74 ? 41.172 4.616 -29.199 1.00 65.56 74 GLN A CA 1
ATOM 575 C C . GLN A 1 74 ? 39.728 4.848 -28.761 1.00 65.56 74 GLN A C 1
ATOM 577 O O . GLN A 1 74 ? 39.463 5.138 -27.593 1.00 65.56 74 GLN A O 1
ATOM 582 N N . LEU A 1 75 ? 38.805 4.766 -29.722 1.00 58.94 75 LEU A N 1
ATOM 583 C CA . LEU A 1 75 ? 37.374 4.855 -29.470 1.00 58.94 75 LEU A CA 1
ATOM 584 C C . LEU A 1 75 ? 37.021 3.824 -28.392 1.00 58.94 75 LEU A C 1
ATOM 586 O O . LEU A 1 75 ? 37.104 2.618 -28.626 1.00 58.94 75 LEU A O 1
ATOM 590 N N . THR A 1 76 ? 36.629 4.289 -27.209 1.00 68.06 76 THR A N 1
ATOM 591 C CA . THR A 1 76 ? 36.028 3.417 -26.204 1.00 68.06 76 THR A CA 1
ATOM 592 C C . THR A 1 76 ? 34.780 2.784 -26.817 1.00 68.06 76 THR A C 1
ATOM 594 O O . THR A 1 76 ? 34.014 3.445 -27.527 1.00 68.06 76 THR A O 1
ATOM 597 N N . LYS A 1 77 ? 34.621 1.470 -26.617 1.00 72.06 77 LYS A N 1
ATOM 598 C CA . LYS A 1 77 ? 33.544 0.672 -27.215 1.00 72.06 77 LYS A CA 1
ATOM 599 C C . LYS A 1 77 ? 32.200 1.347 -26.934 1.00 72.06 77 LYS A C 1
ATOM 601 O O . LYS A 1 77 ? 31.774 1.454 -25.785 1.00 72.06 77 LYS A O 1
ATOM 606 N N . ARG A 1 78 ? 31.541 1.844 -27.983 1.00 74.00 78 ARG A N 1
ATOM 607 C CA . ARG A 1 78 ? 30.168 2.345 -27.882 1.00 74.00 78 ARG A CA 1
ATOM 608 C C . ARG A 1 78 ? 29.276 1.128 -27.657 1.00 74.00 78 ARG A C 1
ATOM 610 O O . ARG A 1 78 ? 29.312 0.221 -28.482 1.00 74.00 78 ARG A O 1
ATOM 617 N N . LYS A 1 79 ? 28.503 1.123 -26.563 1.00 74.69 79 LYS A N 1
ATOM 618 C CA . LYS A 1 79 ? 27.458 0.114 -26.332 1.00 74.69 79 LYS A CA 1
ATOM 619 C C . LYS A 1 79 ? 26.600 -0.012 -27.586 1.00 74.69 79 LYS A C 1
ATOM 621 O O . LYS A 1 79 ? 26.212 1.025 -28.150 1.00 74.69 79 LYS A O 1
ATOM 626 N N . SER A 1 80 ? 26.334 -1.241 -28.014 1.00 78.69 80 SER A N 1
ATOM 627 C CA . SER A 1 80 ? 25.481 -1.478 -29.178 1.00 78.69 80 SER A CA 1
ATOM 628 C C . SER A 1 80 ? 24.074 -0.927 -28.901 1.00 78.69 80 SER A C 1
ATOM 630 O O . SER A 1 80 ? 23.668 -0.731 -27.752 1.00 78.69 80 SER A O 1
ATOM 632 N N . PHE A 1 81 ? 23.321 -0.606 -29.954 1.00 77.88 81 PHE A N 1
ATOM 633 C CA . PHE A 1 81 ? 21.926 -0.181 -29.782 1.00 77.88 81 PHE A CA 1
ATOM 634 C C . PHE A 1 81 ? 21.093 -1.252 -29.065 1.00 77.88 81 PHE A C 1
ATOM 636 O O . PHE A 1 81 ? 20.227 -0.913 -28.264 1.00 77.88 81 PHE A O 1
ATOM 643 N N . GLU A 1 82 ? 21.420 -2.522 -29.290 1.00 82.44 82 GLU A N 1
ATOM 644 C CA . GLU A 1 82 ? 20.793 -3.674 -28.650 1.00 82.44 82 GLU A CA 1
ATOM 645 C C . GLU A 1 82 ? 21.098 -3.747 -27.148 1.00 82.44 82 GLU A C 1
ATOM 647 O O . GLU A 1 82 ? 20.178 -3.873 -26.345 1.00 82.44 82 GLU A O 1
ATOM 652 N N . GLU A 1 83 ? 22.350 -3.521 -26.733 1.00 82.00 83 GLU A N 1
ATOM 653 C CA . GLU A 1 83 ? 22.712 -3.437 -25.310 1.00 82.00 83 GLU A CA 1
ATOM 654 C C . GLU A 1 83 ? 21.982 -2.291 -24.600 1.00 82.00 83 GLU A C 1
ATOM 656 O O . GLU A 1 83 ? 21.537 -2.435 -23.461 1.00 82.00 83 GLU A O 1
ATOM 661 N N . LYS A 1 84 ? 21.815 -1.146 -25.274 1.00 85.38 84 LYS A N 1
ATOM 662 C CA . LYS A 1 84 ? 21.048 -0.021 -24.720 1.00 85.38 84 LYS A CA 1
ATOM 663 C C . LYS A 1 84 ? 19.561 -0.348 -24.601 1.00 85.38 84 LYS A C 1
ATOM 665 O O . LYS A 1 84 ? 18.953 0.042 -23.608 1.00 85.38 84 LYS A O 1
ATOM 670 N N . ALA A 1 85 ? 18.985 -1.045 -25.579 1.00 84.19 85 ALA A N 1
ATOM 671 C CA . ALA A 1 85 ? 17.592 -1.482 -25.537 1.00 84.19 85 ALA A CA 1
ATOM 672 C C . ALA A 1 85 ? 17.355 -2.519 -24.425 1.00 84.19 85 ALA A C 1
ATOM 674 O O . ALA A 1 85 ? 16.363 -2.443 -23.701 1.00 84.19 85 ALA A O 1
ATOM 675 N N . GLN A 1 86 ? 18.295 -3.443 -24.221 1.00 90.25 86 GLN A N 1
ATOM 676 C CA . GLN A 1 86 ? 18.219 -4.416 -23.134 1.00 90.25 86 GLN A CA 1
ATOM 677 C C . GLN A 1 86 ? 18.374 -3.747 -21.760 1.00 90.25 86 GLN A C 1
ATOM 679 O O . GLN A 1 86 ? 17.659 -4.086 -20.813 1.00 90.25 86 GLN A O 1
ATOM 684 N N . GLU A 1 87 ? 19.256 -2.752 -21.646 1.00 87.62 87 GLU A N 1
ATOM 685 C CA . GLU A 1 87 ? 19.430 -1.960 -20.425 1.00 87.62 87 GLU A CA 1
ATOM 686 C C . GLU A 1 87 ? 18.165 -1.151 -20.086 1.00 87.62 87 GLU A C 1
ATOM 688 O O . GLU A 1 87 ? 17.745 -1.114 -18.924 1.00 87.62 87 GLU A O 1
ATOM 693 N N . THR A 1 88 ? 17.509 -0.535 -21.076 1.00 91.69 88 THR A N 1
ATOM 694 C CA . THR A 1 88 ? 16.246 0.184 -20.844 1.00 91.69 88 THR A CA 1
ATOM 695 C C . THR A 1 88 ? 15.099 -0.761 -20.506 1.00 91.69 88 THR A C 1
ATOM 697 O O . THR A 1 88 ? 14.351 -0.455 -19.575 1.00 91.69 88 THR A O 1
ATOM 700 N N . ALA A 1 89 ? 14.986 -1.909 -21.177 1.00 92.69 89 ALA A N 1
ATOM 701 C CA . ALA A 1 89 ? 13.978 -2.924 -20.873 1.00 92.69 89 ALA A CA 1
ATOM 702 C C . ALA A 1 89 ? 14.131 -3.452 -19.437 1.00 92.69 89 ALA A C 1
ATOM 704 O O . ALA A 1 89 ? 13.186 -3.378 -18.653 1.00 92.69 89 ALA A O 1
ATOM 705 N N . SER A 1 90 ? 15.350 -3.835 -19.045 1.00 93.31 90 SER A N 1
ATOM 706 C CA . SER A 1 90 ? 15.659 -4.293 -17.680 1.00 93.31 90 SER A CA 1
ATOM 707 C C . SER A 1 90 ? 15.341 -3.217 -16.634 1.00 93.31 90 SER A C 1
ATOM 709 O O . SER A 1 90 ? 14.829 -3.490 -15.546 1.00 93.31 90 SER A O 1
ATOM 711 N N . ARG A 1 91 ? 15.609 -1.945 -16.958 1.00 95.19 91 ARG A N 1
ATOM 712 C CA . ARG A 1 91 ? 15.287 -0.821 -16.071 1.00 95.19 91 ARG A CA 1
ATOM 713 C C . ARG A 1 91 ? 13.780 -0.605 -15.929 1.00 95.19 91 ARG A C 1
ATOM 715 O O . ARG A 1 91 ? 13.338 -0.209 -14.848 1.00 95.19 91 ARG A O 1
ATOM 722 N N 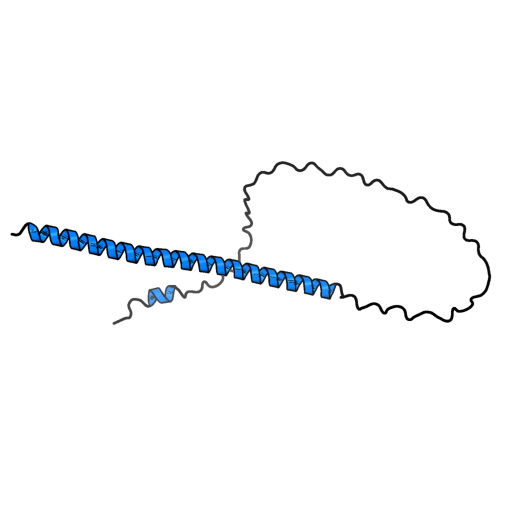. LEU A 1 92 ? 13.005 -0.799 -16.993 1.00 95.38 92 LEU A N 1
ATOM 723 C CA . LEU A 1 92 ? 11.546 -0.690 -16.952 1.00 95.38 92 LEU A CA 1
ATOM 724 C C . LEU A 1 92 ? 10.929 -1.857 -16.185 1.00 95.38 92 LEU A C 1
ATOM 726 O O . LEU A 1 92 ? 10.098 -1.616 -15.313 1.00 95.38 92 LEU A O 1
ATOM 730 N N . GLU A 1 93 ? 11.401 -3.078 -16.412 1.00 95.00 93 GLU A N 1
ATOM 731 C CA . GLU A 1 93 ? 10.974 -4.266 -15.670 1.00 95.00 93 GLU A CA 1
ATOM 732 C C . GLU A 1 93 ? 11.203 -4.093 -14.161 1.00 95.00 93 GLU A C 1
ATOM 734 O O . GLU A 1 93 ? 10.281 -4.249 -13.358 1.00 95.00 93 GLU A O 1
ATOM 739 N N . ALA A 1 94 ? 12.389 -3.623 -13.764 1.00 95.25 94 ALA A N 1
ATOM 740 C CA . ALA A 1 94 ? 12.689 -3.343 -12.362 1.00 95.25 94 ALA A CA 1
ATOM 741 C C . ALA A 1 94 ? 11.781 -2.253 -11.757 1.00 95.25 94 ALA A C 1
ATOM 743 O O . ALA A 1 94 ? 11.448 -2.305 -10.569 1.00 95.25 94 ALA A O 1
ATOM 744 N N . LYS A 1 95 ? 11.379 -1.247 -12.545 1.00 96.25 95 LYS A N 1
ATOM 745 C CA . LYS A 1 95 ? 10.430 -0.215 -12.096 1.00 96.25 95 LYS A CA 1
ATOM 746 C C . LYS A 1 95 ? 9.020 -0.778 -11.935 1.00 96.25 95 LYS A C 1
ATOM 748 O O . LYS A 1 95 ? 8.370 -0.454 -10.943 1.00 96.25 95 LYS A O 1
ATOM 753 N N . LEU A 1 96 ? 8.569 -1.620 -12.863 1.00 96.25 96 LEU A N 1
ATOM 754 C CA . LEU A 1 96 ? 7.260 -2.270 -12.795 1.00 96.25 96 LEU A CA 1
ATOM 755 C C . LEU A 1 96 ? 7.172 -3.207 -11.588 1.00 96.25 96 LEU A C 1
ATOM 757 O O . LEU A 1 96 ? 6.220 -3.108 -10.817 1.00 96.25 96 LEU A O 1
ATOM 761 N N . ALA A 1 97 ? 8.201 -4.023 -11.355 1.00 95.88 97 ALA A N 1
ATOM 762 C CA . ALA A 1 97 ? 8.266 -4.907 -10.195 1.00 95.88 97 ALA A CA 1
ATOM 763 C C . ALA A 1 97 ? 8.219 -4.125 -8.869 1.00 95.88 97 ALA A C 1
ATOM 765 O O . ALA A 1 97 ? 7.478 -4.483 -7.952 1.00 95.88 97 ALA A O 1
ATOM 766 N N . LYS A 1 98 ? 8.958 -3.009 -8.769 1.00 96.38 98 LYS A N 1
ATOM 767 C CA . LYS A 1 98 ? 8.886 -2.120 -7.596 1.00 96.38 98 LYS A CA 1
ATOM 768 C C . LYS A 1 98 ? 7.496 -1.519 -7.418 1.00 96.38 98 LYS A C 1
ATOM 770 O O . LYS A 1 98 ? 6.977 -1.530 -6.310 1.00 96.38 98 LYS A O 1
ATOM 775 N N . PHE A 1 99 ? 6.875 -1.045 -8.494 1.00 96.50 99 PHE A N 1
ATOM 776 C CA . PHE A 1 99 ? 5.532 -0.475 -8.428 1.00 96.50 99 PHE A CA 1
ATOM 777 C C . PHE A 1 99 ? 4.491 -1.502 -7.965 1.00 96.50 99 PHE A C 1
ATOM 779 O O . PHE A 1 99 ? 3.676 -1.192 -7.098 1.00 96.50 99 PHE A O 1
ATOM 786 N N . GLN A 1 100 ? 4.540 -2.729 -8.488 1.00 96.06 100 GLN A N 1
ATOM 787 C CA . GLN A 1 100 ? 3.654 -3.813 -8.057 1.00 96.06 100 GLN A CA 1
ATOM 788 C C . GLN A 1 100 ? 3.845 -4.136 -6.572 1.00 96.06 100 GLN A C 1
ATOM 790 O O . GLN A 1 100 ? 2.865 -4.188 -5.828 1.00 96.06 100 GLN A O 1
ATOM 795 N N . LYS A 1 101 ? 5.100 -4.251 -6.122 1.00 96.19 101 LYS A N 1
ATOM 796 C CA . LYS A 1 101 ? 5.424 -4.478 -4.710 1.00 96.19 101 LYS A CA 1
ATOM 797 C C . LYS A 1 101 ? 4.913 -3.349 -3.811 1.00 96.19 101 LYS A C 1
ATOM 799 O O . LYS A 1 101 ? 4.327 -3.621 -2.767 1.00 96.19 101 LYS A O 1
ATOM 804 N N . ASP A 1 102 ? 5.083 -2.096 -4.221 1.00 97.31 102 ASP A N 1
ATOM 805 C CA . ASP A 1 102 ? 4.616 -0.935 -3.458 1.00 97.31 102 ASP A CA 1
ATOM 806 C C . ASP A 1 102 ? 3.079 -0.890 -3.370 1.00 97.31 102 ASP A C 1
ATOM 808 O O . ASP A 1 102 ? 2.521 -0.506 -2.338 1.00 97.31 102 ASP A O 1
ATOM 812 N N . GLN A 1 103 ? 2.372 -1.286 -4.434 1.00 96.94 103 GLN A N 1
ATOM 813 C CA . GLN A 1 103 ? 0.909 -1.398 -4.429 1.00 96.94 103 GLN A CA 1
ATOM 814 C C . GLN A 1 103 ? 0.432 -2.508 -3.492 1.00 96.94 103 GLN A C 1
ATOM 816 O O . GLN A 1 103 ? -0.489 -2.298 -2.698 1.00 96.94 103 GLN A O 1
ATOM 821 N N . GLU A 1 104 ? 1.066 -3.677 -3.553 1.00 96.31 104 GLU A N 1
ATOM 822 C CA . GLU A 1 104 ? 0.756 -4.796 -2.668 1.00 96.31 104 GLU A CA 1
ATOM 823 C C . GLU A 1 104 ? 1.026 -4.436 -1.202 1.00 96.31 104 GLU A C 1
ATOM 825 O O . GLU A 1 104 ? 0.166 -4.634 -0.341 1.00 96.31 104 GLU A O 1
ATOM 830 N N . GLU A 1 105 ? 2.161 -3.799 -0.915 1.00 97.44 105 GLU A N 1
ATOM 831 C CA . GLU A 1 105 ? 2.493 -3.359 0.436 1.00 97.44 105 GLU A CA 1
ATOM 832 C C . GLU A 1 105 ? 1.467 -2.352 0.978 1.00 97.44 105 GLU A C 1
ATOM 834 O O . GLU A 1 105 ? 1.050 -2.453 2.139 1.00 97.44 105 GLU A O 1
ATOM 839 N N . LYS A 1 106 ? 1.004 -1.406 0.152 1.00 97.19 106 LYS A N 1
ATOM 840 C CA . LYS A 1 106 ? -0.071 -0.475 0.533 1.00 97.19 106 LYS A CA 1
ATOM 841 C C . LYS A 1 106 ? -1.363 -1.216 0.877 1.00 97.19 106 LYS A C 1
ATOM 843 O O . LYS A 1 106 ? -1.921 -0.966 1.948 1.00 97.19 106 LYS A O 1
ATOM 848 N N . ARG A 1 107 ? -1.793 -2.165 0.039 1.00 97.06 107 ARG A N 1
ATOM 849 C CA . ARG A 1 107 ? -2.997 -2.982 0.289 1.00 97.06 107 ARG A CA 1
ATOM 850 C C . ARG A 1 107 ? -2.889 -3.755 1.604 1.00 97.06 107 ARG A C 1
ATOM 852 O O . ARG A 1 107 ? -3.795 -3.681 2.435 1.00 97.06 107 ARG A O 1
ATOM 859 N N . ILE A 1 108 ? -1.756 -4.420 1.840 1.00 97.12 108 ILE A N 1
ATOM 860 C CA . ILE A 1 108 ? -1.510 -5.169 3.081 1.00 97.12 108 ILE A CA 1
ATOM 861 C C . ILE A 1 108 ? -1.554 -4.231 4.294 1.00 97.12 108 ILE A C 1
ATOM 863 O O . ILE A 1 108 ? -2.201 -4.538 5.300 1.00 97.12 108 ILE A O 1
ATOM 867 N N . ARG A 1 109 ? -0.904 -3.062 4.224 1.00 97.88 109 ARG A N 1
ATOM 868 C CA . ARG A 1 109 ? -0.909 -2.077 5.322 1.00 97.88 109 ARG A CA 1
ATOM 869 C C . ARG A 1 109 ? -2.326 -1.608 5.656 1.00 97.88 109 ARG A C 1
ATOM 871 O O . ARG A 1 109 ? -2.679 -1.527 6.839 1.00 97.88 109 ARG A O 1
ATOM 878 N N . GLU A 1 110 ? -3.141 -1.326 4.647 1.00 97.62 110 GLU A N 1
ATOM 879 C CA . GLU A 1 110 ? -4.538 -0.925 4.829 1.00 97.62 110 GLU A CA 1
ATOM 880 C C . GLU A 1 110 ? -5.378 -2.034 5.466 1.00 97.62 110 GLU A C 1
ATOM 882 O O . GLU A 1 110 ? -6.121 -1.778 6.423 1.00 97.62 110 GLU A O 1
ATOM 887 N N . GLU A 1 111 ? -5.221 -3.274 5.008 1.00 97.81 111 GLU A N 1
ATOM 888 C CA . GLU A 1 111 ? -5.946 -4.419 5.554 1.00 97.81 111 GLU A CA 1
ATOM 889 C C . GLU A 1 111 ? -5.558 -4.698 7.012 1.00 97.81 111 GLU A C 1
ATOM 891 O O . GLU A 1 111 ? -6.429 -4.829 7.883 1.00 97.81 111 GLU A O 1
ATOM 896 N N . VAL A 1 112 ? -4.260 -4.669 7.327 1.00 98.19 112 VAL A N 1
ATOM 897 C CA . VAL A 1 112 ? -3.756 -4.792 8.703 1.00 98.19 112 VAL A CA 1
ATOM 898 C C . VAL A 1 112 ? -4.321 -3.682 9.585 1.00 98.19 112 VAL A C 1
ATOM 900 O O . VAL A 1 112 ? -4.736 -3.931 10.723 1.00 98.19 112 VAL A O 1
ATOM 903 N N . HIS A 1 113 ? -4.373 -2.448 9.089 1.00 98.06 113 HIS A N 1
ATOM 904 C CA . HIS A 1 113 ? -4.930 -1.330 9.840 1.00 98.06 113 HIS A CA 1
ATOM 905 C C . HIS A 1 113 ? -6.440 -1.488 10.081 1.00 98.06 113 HIS A C 1
ATOM 907 O O . HIS A 1 113 ? -6.912 -1.287 11.208 1.00 98.06 113 HIS A O 1
ATOM 913 N N . LYS A 1 114 ? -7.194 -1.934 9.071 1.00 98.19 114 LYS A N 1
ATOM 914 C CA . LYS A 1 114 ? -8.623 -2.261 9.187 1.00 98.19 114 LYS A CA 1
ATOM 915 C C . LYS A 1 114 ? -8.856 -3.372 10.212 1.00 98.19 114 LYS A C 1
ATOM 917 O O . LYS A 1 114 ? -9.730 -3.243 11.074 1.00 98.19 114 LYS A O 1
ATOM 922 N N . MET A 1 115 ? -8.038 -4.422 10.192 1.00 98.31 115 MET A N 1
ATOM 923 C CA . MET A 1 115 ? -8.088 -5.508 11.172 1.00 98.31 115 MET A CA 1
ATOM 924 C C . MET A 1 115 ? -7.788 -5.006 12.592 1.00 98.31 115 MET A C 1
ATOM 926 O O . MET A 1 115 ? -8.551 -5.288 13.520 1.00 98.31 115 MET A O 1
ATOM 930 N N . LYS A 1 116 ? -6.738 -4.193 12.772 1.00 98.00 116 LYS A N 1
ATOM 931 C CA . LYS A 1 116 ? -6.399 -3.583 14.071 1.00 98.00 116 LYS A CA 1
ATOM 932 C C . LYS A 1 116 ? -7.550 -2.738 14.621 1.00 98.00 116 LYS A C 1
ATOM 934 O O . LYS A 1 116 ? -7.852 -2.832 15.815 1.00 98.00 116 LYS A O 1
ATOM 939 N N . ARG A 1 117 ? -8.219 -1.946 13.773 1.00 98.12 117 ARG A N 1
ATOM 940 C CA . ARG A 1 117 ? -9.409 -1.165 14.159 1.00 98.12 117 ARG A CA 1
ATOM 941 C C . ARG A 1 117 ? -10.541 -2.074 14.642 1.00 98.12 117 ARG A C 1
ATOM 943 O O . ARG A 1 117 ? -11.017 -1.882 15.760 1.00 98.12 117 ARG A O 1
ATOM 950 N N . ARG A 1 118 ? -10.883 -3.119 13.878 1.00 97.94 118 ARG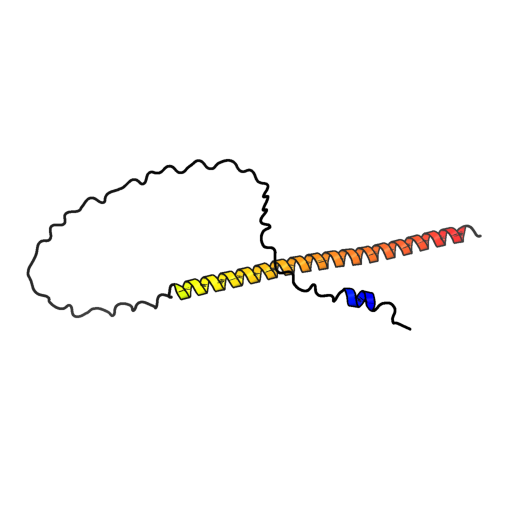 A N 1
ATOM 951 C CA . ARG A 1 118 ? -11.929 -4.098 14.246 1.00 97.94 118 ARG A CA 1
ATOM 952 C C . ARG A 1 118 ? -11.652 -4.779 15.590 1.00 97.94 118 ARG A C 1
ATOM 954 O O . ARG A 1 118 ? -12.557 -4.926 16.411 1.00 97.94 118 ARG A O 1
ATOM 961 N N . VAL A 1 119 ? -10.403 -5.168 15.856 1.00 98.12 119 VAL A N 1
ATOM 962 C CA . VAL A 1 119 ? -10.016 -5.799 17.132 1.00 98.12 119 VAL A CA 1
ATOM 963 C C . VAL A 1 119 ? -10.171 -4.828 18.305 1.00 98.12 119 VAL A C 1
ATOM 965 O O . VAL A 1 119 ? -10.744 -5.197 19.336 1.00 98.12 119 VAL A O 1
ATOM 968 N N . LYS A 1 120 ? -9.702 -3.581 18.154 1.00 97.44 120 LYS A N 1
ATOM 969 C CA . LYS A 1 120 ? -9.849 -2.542 19.187 1.00 97.44 120 LYS A CA 1
ATOM 970 C C . LYS A 1 120 ? -11.320 -2.251 19.480 1.00 97.44 120 LYS A C 1
ATOM 972 O O . LYS A 1 120 ? -11.709 -2.220 20.647 1.00 97.44 120 LYS A O 1
ATOM 977 N N . GLU A 1 121 ? -12.137 -2.109 18.443 1.00 98.06 121 GLU A N 1
ATOM 978 C CA . GLU A 1 121 ? -13.574 -1.865 18.570 1.00 98.06 121 GLU A CA 1
ATOM 979 C C . GLU A 1 121 ? -14.287 -3.024 19.280 1.00 98.06 121 GLU A C 1
ATOM 981 O O . GLU A 1 121 ? -15.023 -2.808 20.245 1.00 98.06 121 GLU A O 1
ATOM 986 N N . LYS A 1 122 ? -13.993 -4.275 18.899 1.00 96.69 122 LYS A N 1
ATOM 987 C CA . LYS A 1 122 ? -14.551 -5.466 19.561 1.00 96.69 122 LYS A CA 1
ATOM 988 C C . LYS A 1 122 ? -14.168 -5.527 21.042 1.00 96.69 122 LYS A C 1
ATOM 990 O O . LYS A 1 122 ? -15.011 -5.851 21.883 1.00 96.69 122 LYS A O 1
ATOM 995 N N . LYS A 1 123 ? -12.916 -5.195 21.382 1.00 96.81 123 LYS A N 1
ATOM 996 C CA . LYS A 1 123 ? -12.449 -5.126 22.777 1.00 96.81 123 LYS A CA 1
ATOM 997 C C . LYS A 1 123 ? -13.182 -4.029 23.556 1.00 96.81 123 LYS A C 1
ATOM 999 O O . LYS A 1 123 ? -13.635 -4.298 24.670 1.00 96.81 123 LYS A O 1
ATOM 1004 N N . LYS A 1 124 ? -13.354 -2.840 22.964 1.00 96.88 124 LYS A N 1
ATOM 1005 C CA . LYS A 1 124 ? -14.106 -1.718 23.552 1.00 96.88 124 LYS A CA 1
ATOM 1006 C C . LYS 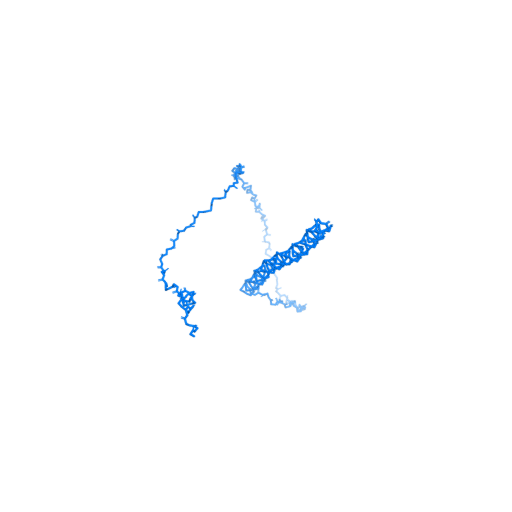A 1 124 ? -15.564 -2.106 23.822 1.00 96.88 124 LYS A C 1
ATOM 1008 O O . LYS A 1 124 ? -15.997 -2.046 24.970 1.00 96.88 124 LYS A O 1
ATOM 1013 N N . LYS A 1 125 ? -16.269 -2.645 22.822 1.00 96.44 125 LYS A N 1
ATOM 1014 C CA . LYS A 1 125 ? -17.667 -3.097 22.949 1.00 96.44 125 LYS A CA 1
ATOM 1015 C C . LYS A 1 125 ? -17.841 -4.181 24.020 1.00 96.44 125 LYS A C 1
ATOM 1017 O O . LYS A 1 125 ? -18.819 -4.170 24.764 1.00 96.44 125 LYS A O 1
ATOM 1022 N N . LYS A 1 126 ? -16.885 -5.113 24.144 1.00 95.62 126 LYS A N 1
ATOM 1023 C CA . LYS A 1 126 ? -16.899 -6.133 25.209 1.00 95.62 126 LYS A CA 1
ATOM 1024 C C . LYS A 1 126 ? -16.757 -5.508 26.602 1.00 95.62 126 LYS A C 1
ATOM 1026 O O . LYS A 1 126 ? -17.430 -5.968 27.522 1.00 95.62 126 LYS A O 1
ATOM 1031 N N . LYS A 1 127 ? -15.903 -4.490 26.761 1.00 95.44 127 LYS A N 1
ATOM 1032 C CA . LYS A 1 127 ? -15.731 -3.767 28.032 1.00 95.44 127 LYS A CA 1
ATOM 1033 C C . LYS A 1 127 ? -17.009 -3.014 28.411 1.00 95.44 127 LYS A C 1
ATOM 1035 O O . LYS A 1 127 ? -17.522 -3.222 29.503 1.00 95.44 127 LYS A O 1
ATOM 1040 N N . GLU A 1 128 ? -17.576 -2.258 27.475 1.00 95.12 128 GLU A N 1
ATOM 1041 C CA . GLU A 1 128 ? -18.825 -1.513 27.690 1.00 95.12 128 GLU A CA 1
ATOM 1042 C C . GLU A 1 128 ? -19.996 -2.437 28.051 1.00 95.12 128 GLU A C 1
ATOM 1044 O O . GLU A 1 128 ? -20.764 -2.134 28.960 1.00 95.12 128 GLU A O 1
ATOM 1049 N N . LYS A 1 129 ? -20.115 -3.604 27.397 1.00 94.62 129 LYS A N 1
ATOM 1050 C CA . LYS A 1 129 ? -21.148 -4.593 27.746 1.00 94.62 129 LYS A CA 1
ATOM 1051 C C . LYS A 1 129 ? -20.985 -5.118 29.178 1.00 94.62 129 LYS A C 1
ATOM 1053 O O . LYS A 1 129 ? -21.981 -5.281 29.873 1.00 94.62 129 LYS A O 1
ATOM 1058 N N . LYS A 1 130 ? -19.749 -5.371 29.629 1.00 93.50 130 LYS A N 1
ATOM 1059 C CA . LYS A 1 130 ? -19.489 -5.797 31.015 1.00 93.50 130 LYS A CA 1
ATOM 1060 C C . LYS A 1 130 ? -19.878 -4.712 32.022 1.00 93.50 130 LYS A C 1
ATOM 1062 O O . LYS A 1 130 ? -20.565 -5.021 32.987 1.00 93.50 130 LYS A O 1
ATOM 1067 N N . GLU A 1 131 ? -19.497 -3.461 31.768 1.00 92.75 131 GLU A N 1
ATOM 1068 C CA . GLU A 1 131 ? -19.819 -2.331 32.650 1.00 92.75 131 GLU A CA 1
ATOM 1069 C C . GLU A 1 131 ? -21.332 -2.062 32.725 1.00 92.75 131 GLU A C 1
ATOM 1071 O O . GLU A 1 131 ? -21.854 -1.795 33.808 1.00 92.75 131 GLU A O 1
ATOM 1076 N N . LYS A 1 132 ? -22.058 -2.175 31.601 1.00 91.12 132 LYS A N 1
ATOM 1077 C CA . LYS A 1 132 ? -23.529 -2.067 31.587 1.00 91.12 132 LYS A CA 1
ATOM 1078 C C . LYS A 1 132 ? -24.183 -3.160 32.434 1.00 91.12 132 LYS A C 1
ATOM 1080 O O . LYS A 1 132 ? -24.984 -2.844 33.310 1.00 91.12 132 LYS A O 1
ATOM 1085 N N . ASN A 1 133 ? -23.779 -4.416 32.243 1.00 87.88 133 ASN A N 1
ATOM 1086 C CA . ASN A 1 133 ? -24.319 -5.544 33.004 1.00 87.88 133 ASN A CA 1
ATOM 1087 C C . ASN A 1 133 ? -24.033 -5.426 34.514 1.00 87.88 133 ASN A C 1
ATOM 1089 O O . ASN A 1 133 ? -24.886 -5.771 35.328 1.00 87.88 133 ASN A O 1
ATOM 1093 N N . GLU A 1 134 ? -22.857 -4.923 34.906 1.00 89.50 134 GLU A N 1
ATOM 1094 C CA . GLU A 1 134 ? -22.516 -4.721 36.321 1.00 89.50 134 GLU A CA 1
ATOM 1095 C C . GLU A 1 134 ? -23.396 -3.641 36.976 1.00 89.50 134 GLU A C 1
ATOM 1097 O O . GLU A 1 134 ? -23.875 -3.818 38.099 1.00 89.50 134 GLU A O 1
ATOM 1102 N N . LYS A 1 135 ? -23.656 -2.534 36.268 1.00 84.06 135 LYS A N 1
ATOM 1103 C CA . LYS A 1 135 ? -24.543 -1.464 36.753 1.00 84.06 135 LYS A CA 1
ATOM 1104 C C . LYS A 1 135 ? -25.993 -1.937 36.876 1.00 84.06 135 LYS A C 1
ATOM 1106 O O . LYS A 1 135 ? -26.630 -1.665 37.893 1.00 84.06 135 LYS A O 1
ATOM 1111 N N . GLU A 1 136 ? -26.495 -2.681 35.892 1.00 82.06 136 GLU A N 1
ATOM 1112 C CA . GLU A 1 136 ? -27.846 -3.258 35.940 1.00 82.06 136 GLU A CA 1
ATOM 1113 C C . GLU A 1 136 ? -28.004 -4.279 37.079 1.00 82.06 136 GLU A C 1
ATOM 1115 O O . GLU A 1 136 ? -29.006 -4.244 37.798 1.00 82.06 136 GLU A O 1
ATOM 1120 N N . GLY A 1 137 ? -27.004 -5.139 37.308 1.00 79.62 137 GLY A N 1
ATOM 1121 C CA . GLY A 1 137 ? -27.007 -6.101 38.416 1.00 79.62 137 GLY A CA 1
ATOM 1122 C C . GLY A 1 137 ? -27.043 -5.432 39.796 1.00 79.62 137 GLY A C 1
ATOM 1123 O O . GLY A 1 137 ? -27.812 -5.847 40.666 1.00 79.62 137 GLY A O 1
ATOM 1124 N N . LYS A 1 138 ? -26.288 -4.339 39.985 1.00 75.94 138 LYS A N 1
ATOM 1125 C CA . LYS A 1 138 ? -26.300 -3.551 41.235 1.00 75.94 138 LYS A CA 1
ATOM 1126 C C . LYS A 1 138 ? -27.647 -2.868 41.498 1.00 75.94 138 LYS A C 1
ATOM 1128 O O . LYS A 1 138 ? -28.048 -2.754 42.654 1.00 75.94 138 LYS A O 1
ATOM 1133 N N . LEU A 1 139 ? -28.349 -2.416 40.457 1.00 67.81 139 LEU A N 1
ATOM 1134 C CA . LEU A 1 139 ? -29.657 -1.763 40.601 1.00 67.81 139 LEU A CA 1
ATOM 1135 C C . LEU A 1 139 ? -30.772 -2.749 40.963 1.00 67.81 139 LEU A C 1
ATOM 1137 O O . LEU A 1 139 ? -31.666 -2.392 41.729 1.00 67.81 139 LEU A O 1
ATOM 1141 N N . LYS A 1 140 ? -30.710 -3.991 40.466 1.00 69.00 140 LYS A N 1
ATOM 1142 C CA . LYS A 1 140 ? -31.690 -5.028 40.823 1.00 69.00 140 LYS A CA 1
ATOM 1143 C C . LYS A 1 140 ? -31.523 -5.527 42.263 1.00 69.00 140 LYS A C 1
ATOM 1145 O O . LYS A 1 140 ? -32.526 -5.703 42.941 1.00 69.00 140 LYS A O 1
ATOM 1150 N N . GLY A 1 141 ? -30.291 -5.650 42.766 1.00 64.00 141 GLY A N 1
ATOM 1151 C CA . GLY A 1 141 ? -30.033 -6.095 44.146 1.00 64.00 141 GLY A CA 1
ATOM 1152 C C . GLY A 1 141 ? -30.459 -5.111 45.246 1.00 64.00 141 GLY A C 1
ATOM 1153 O O . GLY A 1 141 ? -30.634 -5.520 46.389 1.00 64.00 141 GLY A O 1
ATOM 1154 N N . LYS A 1 142 ? -30.650 -3.823 44.919 1.00 64.75 142 LYS A N 1
ATOM 1155 C CA . LYS A 1 142 ? -31.092 -2.793 45.879 1.00 64.75 142 LYS A CA 1
ATOM 1156 C C . LYS A 1 142 ? -32.612 -2.689 46.049 1.00 64.75 142 LYS A C 1
ATOM 1158 O O . LYS A 1 142 ? -33.041 -2.017 46.973 1.00 64.75 142 LYS A O 1
ATOM 1163 N N . LYS A 1 143 ? -33.415 -3.307 45.174 1.00 61.41 143 LYS A N 1
ATOM 1164 C CA . LYS A 1 143 ? -34.891 -3.267 45.247 1.00 61.41 143 LYS A CA 1
ATOM 1165 C C . LYS A 1 143 ? -35.513 -4.480 45.949 1.00 61.41 143 LYS A C 1
ATOM 1167 O O . LYS A 1 143 ? -36.725 -4.535 46.094 1.00 61.41 143 LYS A O 1
ATOM 1172 N N . SER A 1 144 ? -34.697 -5.453 46.342 1.00 55.72 144 SER A N 1
ATOM 1173 C CA . SER A 1 144 ? -35.113 -6.701 46.995 1.00 55.72 144 SER A CA 1
ATOM 1174 C C . SER A 1 144 ? -34.686 -6.779 48.472 1.00 55.72 144 SER A C 1
ATOM 1176 O O . SER A 1 144 ? -34.513 -7.871 49.004 1.00 55.72 144 SER A O 1
ATOM 1178 N N . LYS A 1 145 ? -34.497 -5.625 49.119 1.00 53.31 145 LYS A N 1
ATOM 1179 C CA . LYS A 1 145 ? -34.353 -5.440 50.570 1.00 53.31 145 LYS A CA 1
ATOM 1180 C C . LYS A 1 145 ? -35.349 -4.376 51.002 1.00 53.31 145 LYS A C 1
ATOM 1182 O O . LYS A 1 145 ? -35.868 -4.518 52.124 1.00 53.31 145 LYS A O 1
#

pLDDT: mean 73.3, std 17.8, range [41.66, 98.31]

Sequence (145 aa):
MYFKNYEKLLLKFQVPESDDEDLEGSESESSGSVSDPPAPEPEPFRTEPARAKATLVARKEEPKEPEGAKPRAQLTKRKSFEEKAQETASRLEAKLAKFQKDQEEKRIREEVHKMKRRVKEKKKKKKEKKEKNEKEGKLKGKKSK

Organism: NCBI:txid2562237

Radius of gyration: 40.75 Å; chains: 1; bounding box: 91×69×108 Å

Secondary structure (DSSP, 8-state):
---SSHHHHHTTS-----------------------PPPPP----------------------------PPPPP---PPPHHHHHHHHHHHHHHHHHHHHHHHHHHHHHHHHHHHHHHHHHHHHHHHHHHHHHHHHHHHHHTS--

Foldseek 3Di:
DPPPCVVVVVVVPPDPDDDDDDDDDDDDPDDDDDDDDDDDDDDDPDPDDPDDPDDDDDDDDDDDDDDDDDPDPPPDDDPDPVNVVVVVVVVVVVVVVVVVVVVVVVVVVVVVVVVVVVVVVVVVVVVVVVVVVVVVVVVVVVVVD